Protein AF-A0A507BZM4-F1 (afdb_monomer)

Sequence (158 aa):
MEIVTVVLIAVVIIFLISLFSNSSSAPIRPASSIRTAPPGRPYTGRRHPVDENQLNVLASMFEGQLPREAISEDLSRTGSADVTIENILAGRVEAPTPAAASSANVRAPVGGSSVRIADLVKEPPPTTPVKAEWSSTPKDRESNLRSRKAQMLYEARQ

Organism: NCBI:txid1806994

pLDDT: mean 74.17, std 16.29, range [42.84, 95.06]

Mean predicted aligned error: 21.34 Å

Radius of gyration: 29.68 Å; Cα contacts (8 Å, |Δi|>4): 72; chains: 1; bounding box: 73×39×83 Å

Structure (mmCIF, N/CA/C/O backbone):
data_AF-A0A507BZM4-F1
#
_entry.id   AF-A0A507BZM4-F1
#
loop_
_atom_site.group_PDB
_atom_site.id
_atom_site.type_symbol
_atom_site.label_atom_id
_atom_site.label_alt_id
_atom_site.label_comp_id
_atom_site.label_asym_id
_atom_site.label_entity_id
_atom_site.label_seq_id
_atom_site.pdbx_PDB_ins_code
_atom_site.Cartn_x
_atom_site.Cartn_y
_atom_site.Cartn_z
_atom_site.occupancy
_atom_site.B_iso_or_equiv
_atom_site.auth_seq_id
_atom_site.auth_comp_id
_atom_site.auth_asym_id
_atom_site.auth_atom_id
_atom_site.pdbx_PDB_model_num
ATOM 1 N N . MET A 1 1 ? 46.201 8.903 -46.361 1.00 74.38 1 MET A N 1
ATOM 2 C CA . MET A 1 1 ? 45.369 9.633 -45.378 1.00 74.38 1 MET A CA 1
ATOM 3 C C . MET A 1 1 ? 43.941 9.101 -45.334 1.00 74.38 1 MET A C 1
ATOM 5 O O . MET A 1 1 ? 43.445 8.874 -44.243 1.00 74.38 1 MET A O 1
ATOM 9 N N . GLU A 1 2 ? 43.321 8.812 -46.482 1.00 85.94 2 GLU A N 1
ATOM 10 C CA . GLU A 1 2 ? 41.921 8.352 -46.577 1.00 85.94 2 GLU A CA 1
ATOM 11 C C . GLU A 1 2 ? 41.636 7.006 -45.884 1.00 85.94 2 GLU A C 1
ATOM 13 O O . GLU A 1 2 ? 40.625 6.857 -45.209 1.00 85.94 2 GLU A O 1
ATOM 18 N N . ILE A 1 3 ? 42.550 6.032 -45.964 1.00 89.69 3 ILE A N 1
ATOM 19 C CA . ILE A 1 3 ? 42.361 4.728 -45.295 1.00 89.69 3 ILE A CA 1
ATOM 20 C C . ILE A 1 3 ? 42.349 4.891 -43.765 1.00 89.69 3 ILE A C 1
ATOM 22 O O . ILE A 1 3 ? 41.559 4.259 -43.071 1.00 89.69 3 ILE A O 1
ATOM 26 N N . VAL A 1 4 ? 43.188 5.784 -43.231 1.00 91.62 4 VAL A N 1
ATOM 27 C CA . VAL A 1 4 ? 43.295 6.029 -41.783 1.00 91.62 4 VAL A CA 1
ATOM 28 C C . VAL A 1 4 ? 42.043 6.728 -41.257 1.00 91.62 4 VAL A C 1
ATOM 30 O O . VAL A 1 4 ? 41.542 6.367 -40.194 1.00 91.62 4 VAL A O 1
ATOM 33 N N . THR A 1 5 ? 41.495 7.685 -42.011 1.00 92.38 5 THR A N 1
ATOM 34 C CA . THR A 1 5 ? 40.252 8.372 -41.636 1.00 92.38 5 THR A CA 1
ATOM 35 C C . THR A 1 5 ? 39.050 7.433 -41.694 1.00 92.38 5 THR A C 1
ATOM 37 O O . THR A 1 5 ? 38.226 7.462 -40.784 1.00 92.38 5 THR A O 1
ATOM 40 N N . VAL A 1 6 ? 38.977 6.547 -42.693 1.00 94.06 6 VAL A N 1
ATOM 41 C CA . VAL A 1 6 ? 37.914 5.530 -42.788 1.00 94.06 6 VAL A CA 1
ATOM 42 C C . VAL A 1 6 ? 37.961 4.560 -41.602 1.00 94.06 6 VAL A C 1
ATOM 44 O O . VAL A 1 6 ? 36.923 4.277 -41.007 1.00 94.06 6 VAL A O 1
ATOM 47 N N . VAL A 1 7 ? 39.152 4.102 -41.201 1.00 94.56 7 VAL A N 1
ATOM 48 C CA . VAL A 1 7 ? 39.310 3.202 -40.044 1.00 94.56 7 VAL A CA 1
ATOM 49 C C . VAL A 1 7 ? 38.925 3.896 -38.734 1.00 94.56 7 VAL A C 1
ATOM 51 O O . VAL A 1 7 ? 38.210 3.307 -37.925 1.00 94.56 7 VAL A O 1
ATOM 54 N N . LEU A 1 8 ? 39.327 5.156 -38.531 1.00 94.81 8 LEU A N 1
ATOM 55 C CA . LEU A 1 8 ? 38.954 5.917 -37.332 1.00 94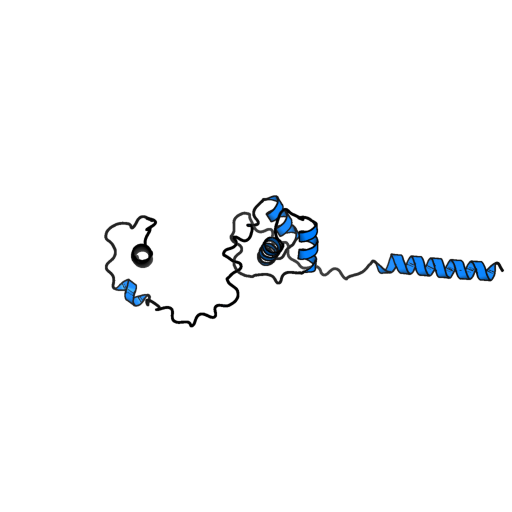.81 8 LEU A CA 1
ATOM 56 C C . LEU A 1 8 ? 37.438 6.119 -37.223 1.00 94.81 8 LEU A C 1
ATOM 58 O O . LEU A 1 8 ? 36.866 5.916 -36.154 1.00 94.81 8 LEU A O 1
ATOM 62 N N . ILE A 1 9 ? 36.780 6.464 -38.333 1.00 94.50 9 ILE A N 1
ATOM 63 C CA . ILE A 1 9 ? 35.323 6.637 -38.381 1.00 94.50 9 ILE A CA 1
ATOM 64 C C . ILE A 1 9 ? 34.615 5.310 -38.078 1.00 94.50 9 ILE A C 1
ATOM 66 O O . ILE A 1 9 ? 33.679 5.292 -37.280 1.00 94.50 9 ILE A O 1
ATOM 70 N N . ALA A 1 10 ? 35.086 4.190 -38.637 1.00 93.94 10 ALA A N 1
ATOM 71 C CA . ALA A 1 10 ? 34.512 2.874 -38.367 1.00 93.94 10 ALA A CA 1
ATOM 72 C C . ALA A 1 10 ? 34.605 2.490 -36.878 1.00 93.94 10 ALA A C 1
ATOM 74 O O . ALA A 1 10 ? 33.624 2.016 -36.310 1.00 93.94 10 ALA A O 1
ATOM 75 N N . VAL A 1 11 ? 35.739 2.752 -36.218 1.00 95.06 11 VAL A N 1
ATOM 76 C CA . VAL A 1 11 ? 35.917 2.472 -34.780 1.00 95.06 11 VAL A CA 1
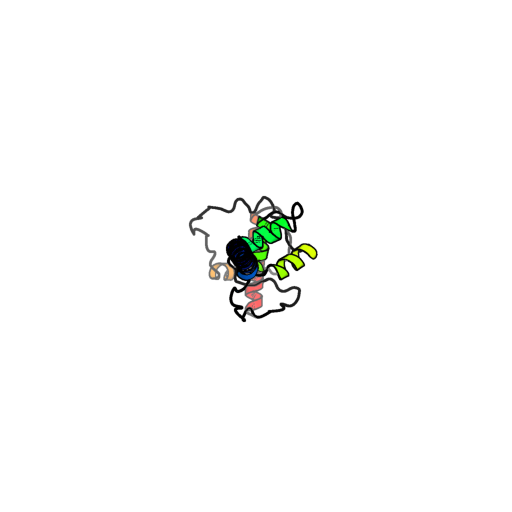ATOM 77 C C . VAL A 1 11 ? 34.991 3.334 -33.920 1.00 95.06 11 VAL A C 1
ATOM 79 O O . VAL A 1 11 ? 34.365 2.816 -32.995 1.00 95.06 11 VAL A O 1
ATOM 82 N N . VAL A 1 12 ? 34.846 4.624 -34.239 1.00 94.56 12 VAL A N 1
ATOM 83 C CA . VAL A 1 12 ? 33.931 5.529 -33.521 1.00 94.56 12 VAL A CA 1
ATOM 84 C C . VAL A 1 12 ? 32.475 5.092 -33.697 1.00 94.56 12 VAL A C 1
ATOM 86 O O . VAL A 1 12 ? 31.725 5.072 -32.724 1.00 94.56 12 VAL A O 1
ATOM 89 N N . ILE A 1 13 ? 32.076 4.680 -34.903 1.00 93.25 13 ILE A N 1
ATOM 90 C CA . ILE A 1 13 ? 30.723 4.173 -35.173 1.00 93.25 13 ILE A CA 1
ATOM 91 C C . ILE A 1 13 ? 30.464 2.873 -34.404 1.00 93.25 13 ILE A C 1
ATOM 93 O O . ILE A 1 13 ? 29.421 2.748 -33.768 1.00 93.25 13 ILE A O 1
ATOM 97 N N . ILE A 1 14 ? 31.411 1.929 -34.399 1.00 91.94 14 ILE A N 1
ATOM 98 C CA . ILE A 1 14 ? 31.291 0.678 -33.634 1.00 91.94 14 ILE A CA 1
ATOM 99 C C . ILE A 1 14 ? 31.187 0.974 -32.134 1.00 91.94 14 ILE A C 1
ATOM 101 O O . ILE A 1 14 ? 30.354 0.379 -31.452 1.00 91.94 14 ILE A O 1
ATOM 105 N N . PHE A 1 15 ? 31.977 1.919 -31.620 1.00 90.75 15 PHE A N 1
ATOM 106 C CA . PHE A 1 15 ? 31.920 2.332 -30.219 1.00 90.75 15 PHE A CA 1
ATOM 107 C C . PHE A 1 15 ? 30.574 2.974 -29.865 1.00 90.75 15 PHE A C 1
ATOM 109 O O . PHE A 1 15 ? 29.989 2.622 -28.846 1.00 90.75 15 PHE A O 1
ATOM 116 N N . LEU A 1 16 ? 30.034 3.845 -30.724 1.00 89.62 16 LEU A N 1
ATOM 117 C CA . LEU A 1 16 ? 28.703 4.429 -30.538 1.00 89.62 16 LEU A CA 1
ATOM 118 C C . LEU A 1 16 ? 27.613 3.350 -30.579 1.00 89.62 16 LEU A C 1
ATOM 120 O O . LEU A 1 16 ? 26.783 3.293 -29.678 1.00 89.62 16 LEU A O 1
ATOM 124 N N . ILE A 1 17 ? 27.646 2.434 -31.550 1.00 86.50 17 ILE A N 1
ATOM 125 C CA . ILE A 1 17 ? 26.694 1.315 -31.620 1.00 86.50 17 ILE A CA 1
ATOM 126 C C . ILE A 1 17 ? 26.806 0.439 -30.370 1.00 86.50 17 ILE A C 1
ATOM 128 O O . ILE A 1 17 ? 25.780 0.044 -29.827 1.00 86.50 17 ILE A O 1
ATOM 132 N N . SER A 1 18 ? 28.015 0.175 -29.872 1.00 81.00 18 SER A N 1
ATOM 133 C CA . SER A 1 18 ? 28.227 -0.586 -28.638 1.00 81.00 18 SER A CA 1
ATOM 134 C C . SER A 1 18 ? 27.733 0.162 -27.397 1.00 81.00 18 SER A C 1
ATOM 136 O O . SER A 1 18 ? 27.220 -0.472 -26.479 1.00 81.00 18 SER A O 1
ATOM 138 N N . LEU A 1 19 ? 27.857 1.491 -27.361 1.00 76.56 19 LEU A N 1
ATOM 139 C CA . LEU A 1 19 ? 27.398 2.322 -26.249 1.00 76.56 19 LEU A CA 1
ATOM 140 C C . LEU A 1 19 ? 25.865 2.388 -26.189 1.00 76.56 19 LEU A C 1
ATOM 142 O O . LEU A 1 19 ? 25.293 2.353 -25.105 1.00 76.56 19 LEU A O 1
ATOM 146 N N . PHE A 1 20 ? 25.195 2.419 -27.345 1.00 70.06 20 PHE A N 1
ATOM 147 C CA . PHE A 1 20 ? 23.732 2.442 -27.421 1.00 70.06 20 PHE A CA 1
ATOM 148 C C . PHE A 1 20 ? 23.102 1.038 -27.360 1.00 70.06 20 PHE A C 1
ATOM 150 O O . PHE A 1 20 ? 22.064 0.865 -26.721 1.00 70.06 20 PHE A O 1
ATOM 157 N N . SER A 1 21 ? 23.739 0.013 -27.937 1.00 64.44 21 SER A N 1
ATOM 158 C CA . SER A 1 21 ? 23.205 -1.363 -27.980 1.00 64.44 21 SER A CA 1
ATOM 159 C C . SER A 1 21 ? 23.407 -2.147 -26.682 1.00 64.44 21 SER A C 1
ATOM 161 O O . SER A 1 21 ? 22.706 -3.129 -26.458 1.00 64.44 21 SER A O 1
ATOM 163 N N . ASN A 1 22 ? 24.301 -1.714 -25.784 1.00 56.12 22 ASN A N 1
ATOM 164 C CA . ASN A 1 22 ? 24.466 -2.349 -24.468 1.00 56.12 22 ASN A CA 1
ATOM 165 C C . ASN A 1 22 ? 23.322 -2.019 -23.480 1.00 56.12 22 ASN A C 1
ATOM 167 O O . ASN A 1 22 ? 23.352 -2.435 -22.325 1.00 56.12 22 ASN A O 1
ATOM 171 N N . SER A 1 23 ? 22.292 -1.294 -23.928 1.00 57.41 23 SER A N 1
ATOM 172 C CA . SER A 1 23 ? 21.117 -0.934 -23.121 1.00 57.41 23 SER A CA 1
ATOM 173 C C . SER A 1 23 ? 19.999 -1.981 -23.159 1.00 57.41 23 SER A C 1
ATOM 175 O O . SER A 1 23 ? 18.893 -1.717 -22.692 1.00 57.41 23 SER A O 1
ATOM 177 N N . SER A 1 24 ? 20.202 -3.158 -23.757 1.00 58.31 24 SER A N 1
ATOM 178 C CA . SER A 1 24 ? 19.113 -4.130 -23.909 1.00 58.31 24 SER A CA 1
ATOM 179 C C . SER A 1 24 ? 19.585 -5.571 -23.783 1.00 58.31 24 SER A C 1
ATOM 181 O O . SER A 1 24 ? 20.063 -6.155 -24.751 1.00 58.31 24 SER A O 1
ATOM 183 N N . SER A 1 25 ? 19.393 -6.155 -22.593 1.00 48.25 25 SER A N 1
ATOM 184 C CA . SER A 1 25 ? 18.623 -7.400 -22.383 1.00 48.25 25 SER A CA 1
ATOM 185 C C . SER A 1 25 ? 18.837 -7.945 -20.964 1.00 48.25 25 SER A C 1
ATOM 187 O O . SER A 1 25 ? 19.720 -8.767 -20.727 1.00 48.25 25 SER A O 1
ATOM 189 N N . ALA A 1 26 ? 17.986 -7.539 -20.018 1.00 53.06 26 ALA A N 1
ATOM 190 C CA . ALA A 1 26 ? 17.683 -8.389 -18.868 1.00 53.06 26 ALA A CA 1
ATOM 191 C C . ALA A 1 26 ? 16.589 -9.388 -19.299 1.00 53.06 26 ALA A C 1
ATOM 193 O O . ALA A 1 26 ? 15.614 -8.970 -19.930 1.00 53.06 26 ALA A O 1
ATOM 194 N N . PRO A 1 27 ? 16.722 -10.694 -19.011 1.00 53.16 27 PRO A N 1
ATOM 195 C CA . PRO A 1 27 ? 15.733 -11.680 -19.420 1.00 53.16 27 PRO A CA 1
ATOM 196 C C . PRO A 1 27 ? 14.416 -11.471 -18.666 1.00 53.16 27 PRO A C 1
ATOM 198 O O . PRO A 1 27 ? 14.366 -11.447 -17.435 1.00 53.16 27 PRO A O 1
ATOM 201 N N . ILE A 1 28 ? 13.340 -11.364 -19.442 1.00 49.94 28 ILE A N 1
ATOM 202 C CA . ILE A 1 28 ? 11.952 -11.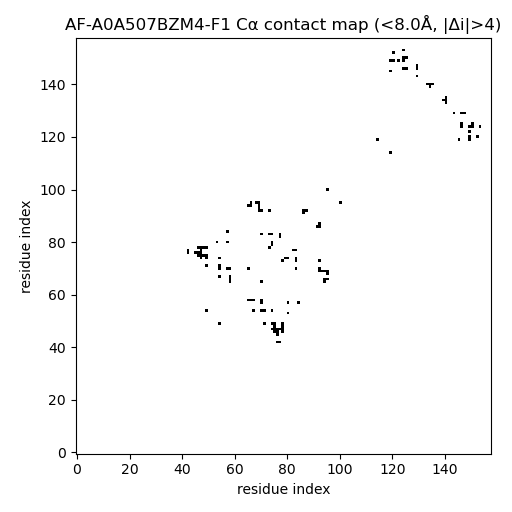393 -18.985 1.00 49.94 28 ILE A CA 1
ATOM 203 C C . ILE A 1 28 ? 11.730 -12.720 -18.246 1.00 49.94 28 ILE A C 1
ATOM 205 O O . ILE A 1 28 ? 11.749 -13.790 -18.851 1.00 49.94 28 ILE A O 1
ATOM 209 N N . ARG A 1 29 ? 11.517 -12.654 -16.929 1.00 42.84 29 ARG A N 1
ATOM 210 C CA . ARG A 1 29 ? 10.911 -13.735 -16.143 1.00 42.84 29 ARG A CA 1
ATOM 211 C C . ARG A 1 29 ? 9.388 -13.579 -16.215 1.00 42.84 29 ARG A C 1
ATOM 213 O O . ARG A 1 29 ? 8.873 -12.639 -15.612 1.00 42.84 29 ARG A O 1
ATOM 220 N N . PRO A 1 30 ? 8.640 -14.474 -16.880 1.00 56.66 30 PRO A N 1
ATOM 221 C CA . PRO A 1 30 ? 7.193 -14.482 -16.767 1.00 56.66 30 PRO A CA 1
ATOM 222 C C . PRO A 1 30 ? 6.803 -15.335 -15.556 1.00 56.66 30 PRO A C 1
ATOM 224 O O . PRO A 1 30 ? 6.879 -16.556 -15.624 1.00 56.66 30 PRO A O 1
ATOM 227 N N . ALA A 1 31 ? 6.436 -14.695 -14.442 1.00 50.47 31 ALA A N 1
ATOM 228 C CA . ALA A 1 31 ? 5.435 -15.187 -13.483 1.00 50.47 31 ALA A CA 1
ATOM 229 C C . ALA A 1 31 ? 5.417 -14.306 -12.223 1.00 50.47 31 ALA A C 1
ATOM 231 O O . ALA A 1 31 ? 5.950 -14.671 -11.177 1.00 50.47 31 ALA A O 1
ATOM 232 N N . SER A 1 32 ? 4.734 -13.170 -12.288 1.00 47.72 32 SER A N 1
ATOM 233 C CA . SER A 1 32 ? 4.070 -12.613 -11.112 1.00 47.72 32 SER A CA 1
ATOM 234 C C . SER A 1 32 ? 2.595 -12.532 -11.462 1.00 47.72 32 SER A C 1
ATOM 236 O O . SER A 1 32 ? 2.121 -11.644 -12.160 1.00 47.72 32 SER A O 1
ATOM 238 N N . SER A 1 33 ? 1.879 -13.573 -11.056 1.00 49.09 33 SER A N 1
ATOM 239 C CA . SER A 1 33 ? 0.430 -13.672 -11.137 1.00 49.09 33 SER A CA 1
ATOM 240 C C . SER A 1 33 ? -0.211 -12.378 -10.641 1.00 49.09 33 SER A C 1
ATOM 242 O O . SER A 1 33 ? -0.165 -12.087 -9.445 1.00 49.09 33 SER A O 1
ATOM 244 N N . ILE A 1 34 ? -0.811 -11.638 -11.573 1.00 46.31 34 ILE A N 1
ATOM 245 C CA . ILE A 1 34 ? -1.716 -10.523 -11.315 1.00 46.31 34 ILE A CA 1
ATOM 246 C C . ILE A 1 34 ? -2.876 -11.103 -10.506 1.00 46.31 34 ILE A C 1
ATOM 248 O O . ILE A 1 34 ? -3.823 -11.675 -11.042 1.00 46.31 34 ILE A O 1
ATOM 252 N N . ARG A 1 35 ? -2.763 -11.036 -9.181 1.00 45.94 35 ARG A N 1
ATOM 253 C CA . ARG A 1 35 ? -3.901 -11.192 -8.286 1.00 45.94 35 ARG A CA 1
ATOM 254 C C . ARG A 1 35 ? -4.524 -9.816 -8.162 1.00 45.94 35 ARG A C 1
ATOM 256 O O . ARG A 1 35 ? -4.177 -9.050 -7.273 1.00 45.94 35 ARG A O 1
ATOM 263 N N . THR A 1 36 ? -5.451 -9.518 -9.060 1.00 48.56 36 THR A N 1
ATOM 264 C CA . THR A 1 36 ? -6.461 -8.483 -8.853 1.00 48.56 36 THR A CA 1
ATOM 265 C C . THR A 1 36 ? -7.260 -8.876 -7.609 1.00 48.56 36 THR A C 1
ATOM 267 O O . THR A 1 36 ? -8.165 -9.709 -7.656 1.00 48.56 36 THR A O 1
ATOM 270 N N . ALA A 1 37 ? -6.844 -8.365 -6.450 1.00 52.34 37 ALA A N 1
ATOM 271 C CA . ALA A 1 37 ? -7.556 -8.552 -5.196 1.00 52.34 37 ALA A CA 1
ATOM 272 C C . ALA A 1 37 ? -8.782 -7.616 -5.175 1.00 52.34 37 ALA A C 1
ATOM 274 O O . ALA A 1 37 ? -8.653 -6.449 -5.547 1.00 52.34 37 ALA A O 1
ATOM 275 N N . PRO A 1 38 ? -9.971 -8.088 -4.754 1.00 47.25 38 PRO A N 1
ATOM 276 C CA . PRO A 1 38 ? -11.164 -7.250 -4.686 1.00 47.25 38 PRO A CA 1
ATOM 277 C C . PRO A 1 38 ? -10.993 -6.106 -3.671 1.00 47.25 38 PRO A C 1
ATOM 279 O O . PRO A 1 38 ? -10.355 -6.311 -2.631 1.00 47.25 38 PRO A O 1
ATOM 282 N N . PRO A 1 39 ? -11.606 -4.934 -3.914 1.00 52.88 39 PRO A N 1
ATOM 283 C CA . PRO A 1 39 ? -11.536 -3.802 -2.997 1.00 52.88 39 PRO A CA 1
ATOM 284 C C . PRO A 1 39 ? -12.168 -4.165 -1.644 1.00 52.88 39 PRO A C 1
ATOM 286 O O . PRO A 1 39 ? -13.295 -4.651 -1.584 1.00 52.88 39 PRO A O 1
ATOM 289 N N . GLY A 1 40 ? -11.434 -3.930 -0.550 1.00 51.84 40 GLY A N 1
ATOM 290 C CA . GLY A 1 40 ? -11.958 -4.018 0.821 1.00 51.84 40 GLY A CA 1
ATOM 291 C C . GLY A 1 40 ? -11.559 -5.248 1.643 1.00 51.84 40 GLY A C 1
ATOM 292 O O . GLY A 1 40 ? -12.003 -5.365 2.783 1.00 51.84 40 GLY A O 1
ATOM 293 N N . ARG A 1 41 ? -10.710 -6.157 1.137 1.00 50.00 41 ARG A N 1
ATOM 294 C CA . ARG A 1 41 ? -10.128 -7.202 1.998 1.00 50.00 41 ARG A CA 1
ATOM 295 C C . ARG A 1 41 ? -8.892 -6.676 2.737 1.00 50.00 41 ARG A C 1
ATOM 297 O O . ARG A 1 41 ? -7.973 -6.197 2.075 1.00 50.00 41 ARG A O 1
ATOM 304 N N . PRO A 1 42 ? -8.812 -6.806 4.076 1.00 54.69 42 PRO A N 1
ATOM 305 C CA . PRO A 1 42 ? -7.553 -6.596 4.776 1.00 54.69 42 PRO A CA 1
ATOM 306 C C . PRO A 1 42 ? -6.526 -7.593 4.229 1.00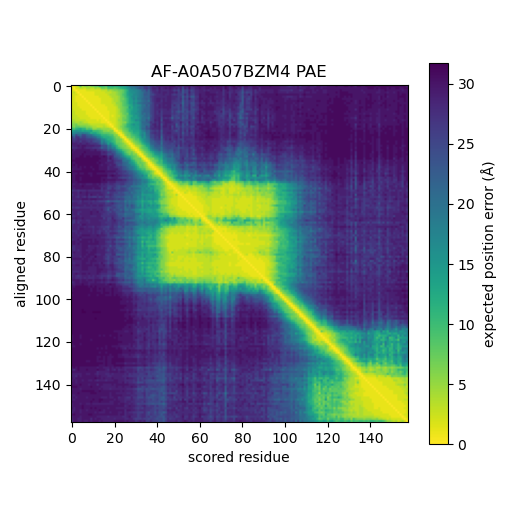 54.69 42 PRO A C 1
ATOM 308 O O . PRO A 1 42 ? -6.813 -8.787 4.123 1.00 54.69 42 PRO A O 1
ATOM 311 N N . TYR A 1 43 ? -5.350 -7.100 3.835 1.00 59.28 43 TYR A N 1
ATOM 312 C CA . TYR A 1 43 ? -4.251 -7.923 3.331 1.00 59.28 43 TYR A CA 1
ATOM 313 C C . TYR A 1 43 ? -3.777 -8.869 4.441 1.00 59.28 43 TYR A C 1
ATOM 315 O O . TYR A 1 43 ? -2.979 -8.513 5.306 1.00 59.28 43 TYR A O 1
ATOM 323 N N . TH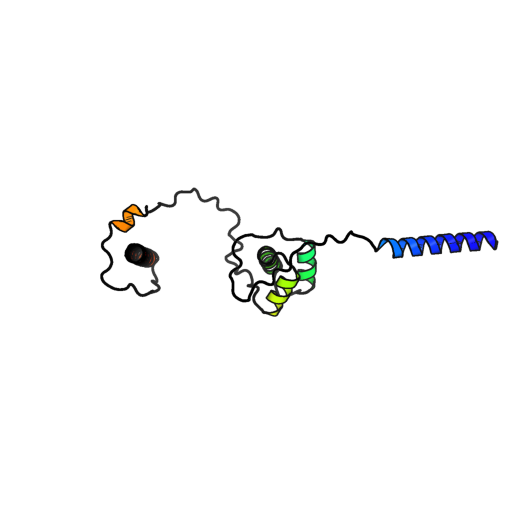R A 1 44 ? -4.311 -10.089 4.459 1.00 56.94 44 THR A N 1
ATOM 324 C CA . THR A 1 44 ? -3.930 -11.107 5.434 1.00 56.94 44 THR A CA 1
ATOM 325 C C . THR A 1 44 ? -2.657 -11.813 4.972 1.00 56.94 44 THR A C 1
ATOM 327 O O . THR A 1 44 ? -2.703 -12.692 4.114 1.00 56.94 44 THR A O 1
ATOM 330 N N . GLY A 1 45 ? -1.529 -11.489 5.605 1.00 62.56 45 GLY A N 1
ATOM 331 C CA . GLY A 1 45 ? -0.681 -12.561 6.135 1.00 62.56 45 GLY A CA 1
ATOM 332 C C . GLY A 1 45 ? 0.736 -12.743 5.597 1.00 62.56 45 GLY A C 1
ATOM 333 O O . GLY A 1 45 ? 1.415 -13.642 6.085 1.00 62.56 45 GLY A O 1
ATOM 334 N N . ARG A 1 46 ? 1.255 -11.922 4.682 1.00 68.31 46 ARG A N 1
ATOM 335 C CA . ARG A 1 46 ? 2.697 -11.955 4.380 1.00 68.31 46 ARG A CA 1
ATOM 336 C C . ARG A 1 46 ? 3.206 -10.575 4.012 1.00 68.31 46 ARG A C 1
ATOM 338 O O . ARG A 1 46 ? 2.747 -10.000 3.037 1.00 68.31 46 ARG A O 1
ATOM 345 N N . ARG A 1 47 ? 4.158 -10.068 4.799 1.00 79.94 47 ARG A N 1
ATOM 346 C CA . ARG A 1 47 ? 4.936 -8.900 4.392 1.00 79.94 47 ARG A CA 1
ATOM 347 C C . ARG A 1 47 ? 5.897 -9.324 3.292 1.00 79.94 47 ARG A C 1
ATOM 349 O O . ARG A 1 47 ? 6.585 -10.338 3.429 1.00 79.94 47 ARG A O 1
ATOM 356 N N . HIS A 1 48 ? 5.911 -8.566 2.212 1.00 84.31 48 HIS A N 1
ATOM 357 C CA . HIS A 1 48 ? 6.857 -8.731 1.127 1.00 84.31 48 HIS A CA 1
ATOM 358 C C . HIS A 1 48 ? 8.175 -8.030 1.482 1.00 84.31 48 HIS A C 1
ATOM 360 O O . HIS A 1 48 ? 8.141 -6.965 2.107 1.00 84.31 48 HIS A O 1
ATOM 366 N N . PRO A 1 49 ? 9.336 -8.624 1.138 1.00 85.94 49 PRO A N 1
ATOM 367 C CA . PRO A 1 49 ? 10.597 -7.903 1.216 1.00 85.94 49 PRO A CA 1
ATOM 368 C C . PRO A 1 49 ? 10.499 -6.679 0.303 1.00 85.94 49 PRO A C 1
ATOM 370 O O . PRO A 1 49 ? 10.085 -6.798 -0.850 1.00 85.94 49 PRO A O 1
ATOM 373 N N . VAL A 1 50 ? 10.821 -5.512 0.849 1.00 88.12 50 VAL A N 1
ATOM 374 C CA . VAL A 1 50 ? 10.744 -4.242 0.126 1.00 88.12 50 VAL A CA 1
ATOM 375 C C . VAL A 1 50 ? 11.946 -4.147 -0.807 1.00 88.12 50 VAL A C 1
ATOM 377 O O . VAL A 1 50 ? 13.078 -4.370 -0.381 1.00 88.12 50 VAL A O 1
ATOM 380 N N . ASP A 1 51 ? 11.699 -3.842 -2.078 1.00 91.81 51 ASP A N 1
ATOM 381 C CA . ASP A 1 51 ? 12.760 -3.506 -3.023 1.00 91.81 51 ASP A CA 1
ATOM 382 C C . ASP A 1 51 ? 13.113 -2.018 -2.886 1.00 91.81 51 ASP A C 1
ATOM 384 O O . ASP A 1 51 ? 12.290 -1.135 -3.141 1.00 91.81 51 ASP A O 1
ATOM 388 N N . GLU A 1 52 ? 14.351 -1.739 -2.484 1.00 91.44 52 GLU A N 1
ATOM 389 C CA . GLU A 1 52 ? 14.857 -0.381 -2.257 1.00 91.44 52 GLU A CA 1
ATOM 390 C C . GLU A 1 52 ? 14.858 0.463 -3.538 1.00 91.44 52 GLU A C 1
ATOM 392 O O . GLU A 1 52 ? 14.702 1.685 -3.493 1.00 91.44 52 GLU A O 1
ATOM 397 N N . ASN A 1 53 ? 14.990 -0.173 -4.705 1.00 91.75 53 ASN A N 1
ATOM 398 C CA . ASN A 1 53 ? 14.925 0.539 -5.980 1.00 91.75 53 ASN A CA 1
ATOM 399 C C . ASN A 1 53 ? 13.505 1.045 -6.256 1.00 91.75 53 ASN A C 1
ATOM 401 O O . ASN A 1 53 ? 13.331 2.208 -6.619 1.00 91.75 53 ASN A O 1
ATOM 405 N N . GLN A 1 54 ? 12.489 0.207 -6.023 1.00 89.62 54 GLN A N 1
ATOM 406 C CA . GLN A 1 54 ? 11.082 0.604 -6.140 1.00 89.62 54 GLN A CA 1
ATOM 407 C C . GLN A 1 54 ? 10.738 1.713 -5.151 1.00 89.62 54 GLN A C 1
ATOM 409 O O . GLN A 1 54 ? 10.090 2.689 -5.523 1.00 89.62 54 GLN A O 1
ATOM 414 N N . LEU A 1 55 ? 11.223 1.598 -3.913 1.00 91.50 55 LEU A N 1
ATOM 415 C CA . LEU A 1 55 ? 11.044 2.628 -2.900 1.00 91.50 55 LEU A CA 1
ATOM 416 C C . LEU A 1 55 ? 11.663 3.963 -3.324 1.00 91.50 55 LEU A C 1
ATOM 418 O O . LEU A 1 55 ? 11.015 4.995 -3.190 1.00 91.50 55 LEU A O 1
ATOM 422 N N . ASN A 1 56 ? 12.891 3.968 -3.848 1.00 92.75 56 ASN A N 1
ATOM 423 C CA . ASN A 1 56 ? 13.540 5.203 -4.290 1.00 92.75 56 ASN A CA 1
ATOM 424 C C . ASN A 1 56 ? 12.797 5.864 -5.456 1.00 92.75 56 ASN A C 1
ATOM 426 O O . ASN A 1 56 ? 12.616 7.081 -5.441 1.00 92.75 56 ASN A O 1
ATOM 430 N N . VAL A 1 57 ? 12.321 5.075 -6.423 1.00 92.06 57 VAL A N 1
ATOM 431 C CA . VAL A 1 57 ? 11.523 5.576 -7.551 1.00 92.06 57 VAL A CA 1
ATOM 432 C C . VAL A 1 57 ? 10.206 6.173 -7.054 1.00 92.06 57 VAL A C 1
ATOM 434 O O . VAL A 1 57 ? 9.889 7.315 -7.377 1.00 92.06 57 VAL A O 1
ATOM 437 N N . LEU A 1 58 ? 9.476 5.456 -6.199 1.00 89.88 58 LEU A N 1
ATOM 438 C CA . LEU A 1 58 ? 8.222 5.945 -5.622 1.00 89.88 58 LEU A CA 1
ATOM 439 C C . LEU A 1 58 ? 8.441 7.186 -4.753 1.00 89.88 58 LEU A C 1
ATOM 441 O O . LEU A 1 58 ? 7.679 8.143 -4.841 1.00 89.88 58 LEU A O 1
ATOM 445 N N . ALA A 1 59 ? 9.516 7.218 -3.968 1.00 90.31 59 ALA A N 1
ATOM 446 C CA . ALA A 1 59 ? 9.876 8.381 -3.169 1.00 90.31 59 ALA A CA 1
ATOM 447 C C . ALA A 1 59 ? 10.180 9.612 -4.036 1.00 90.31 59 ALA A C 1
ATOM 449 O O . ALA A 1 59 ? 9.808 10.708 -3.634 1.00 90.31 59 ALA A O 1
ATOM 450 N N . SER A 1 60 ? 10.805 9.438 -5.210 1.00 91.50 60 SER A N 1
ATOM 451 C CA . SER A 1 60 ? 11.017 10.535 -6.171 1.00 91.50 60 SER A CA 1
ATOM 452 C C . SER A 1 60 ? 9.744 10.965 -6.908 1.00 91.50 60 SER A C 1
ATOM 454 O O . SER A 1 60 ? 9.616 12.115 -7.313 1.00 91.50 60 SER A O 1
ATOM 456 N N . MET A 1 61 ? 8.769 10.064 -7.075 1.00 87.19 61 MET A N 1
ATOM 457 C CA . MET A 1 61 ? 7.480 10.395 -7.698 1.00 87.19 61 MET A CA 1
ATOM 458 C C . MET A 1 61 ? 6.565 11.183 -6.754 1.00 87.19 61 MET A C 1
ATOM 460 O O . MET A 1 61 ? 5.777 12.008 -7.211 1.00 87.19 61 MET A O 1
ATOM 464 N N . PHE A 1 62 ? 6.671 10.936 -5.446 1.00 85.81 62 PHE A N 1
ATOM 465 C CA . PHE A 1 62 ? 5.793 11.500 -4.415 1.00 85.81 62 PHE A CA 1
ATOM 466 C C . PHE A 1 62 ? 6.531 12.410 -3.427 1.00 85.81 62 PHE A C 1
ATOM 468 O O . PHE A 1 62 ? 6.181 12.477 -2.243 1.00 85.81 62 PHE A O 1
ATOM 475 N N . GLU A 1 63 ? 7.553 13.124 -3.903 1.00 83.94 63 GLU A N 1
ATOM 476 C CA . GLU A 1 63 ? 8.330 14.053 -3.082 1.00 83.94 63 GLU A CA 1
ATOM 477 C C . GLU A 1 63 ? 7.409 15.062 -2.370 1.00 83.94 63 GLU A C 1
ATOM 479 O O . GLU A 1 63 ? 6.631 15.787 -2.989 1.00 83.94 63 GLU A O 1
ATOM 484 N N . GLY A 1 64 ? 7.470 15.076 -1.035 1.00 74.88 64 GLY A N 1
ATOM 485 C CA . GLY A 1 64 ? 6.714 16.001 -0.183 1.00 74.88 64 GLY A CA 1
ATOM 486 C C . GLY A 1 64 ? 5.276 15.592 0.159 1.00 74.88 64 GLY A C 1
ATOM 487 O O . GLY A 1 64 ? 4.684 16.223 1.032 1.00 74.88 64 GLY A O 1
ATOM 488 N N . GLN A 1 65 ? 4.715 14.546 -0.458 1.00 77.62 65 GLN A N 1
ATOM 489 C CA . GLN A 1 65 ? 3.340 14.102 -0.177 1.00 77.62 65 GLN A CA 1
ATOM 490 C C . GLN A 1 65 ? 3.288 13.023 0.905 1.00 77.62 65 GLN A C 1
ATOM 492 O O . GLN A 1 65 ? 2.426 13.076 1.780 1.00 77.62 65 GLN A O 1
ATOM 497 N N . LEU A 1 66 ? 4.230 12.077 0.884 1.00 78.25 66 LEU A N 1
ATOM 498 C CA . LEU A 1 66 ? 4.298 10.985 1.851 1.00 78.25 66 LEU A CA 1
ATOM 499 C C . LEU A 1 66 ? 5.743 10.707 2.299 1.00 78.25 66 LEU A C 1
ATOM 501 O O . LEU A 1 66 ? 6.663 10.759 1.479 1.00 78.25 66 LEU A O 1
ATOM 505 N N . PRO A 1 67 ? 5.969 10.366 3.581 1.00 85.75 67 PRO A N 1
ATOM 506 C CA . PRO A 1 67 ? 7.282 9.938 4.043 1.00 85.75 67 PRO A CA 1
ATOM 507 C C . PRO A 1 67 ? 7.641 8.561 3.475 1.00 85.75 67 PRO A C 1
ATOM 509 O O . PRO A 1 67 ? 6.779 7.707 3.249 1.00 85.75 67 PRO A O 1
ATOM 512 N N . ARG A 1 68 ? 8.944 8.318 3.298 1.00 85.81 68 ARG A N 1
ATOM 513 C CA . ARG A 1 68 ? 9.480 7.056 2.762 1.00 85.81 68 ARG A CA 1
ATOM 514 C C . ARG A 1 68 ? 9.037 5.828 3.563 1.00 85.81 68 ARG A C 1
ATOM 516 O O . ARG A 1 68 ? 8.836 4.776 2.965 1.00 85.81 68 ARG A O 1
ATOM 523 N N . GLU A 1 69 ? 8.836 5.949 4.877 1.00 86.12 69 GLU A N 1
ATOM 524 C CA . GLU A 1 69 ? 8.349 4.830 5.696 1.00 86.12 69 GLU A CA 1
ATOM 525 C C . GLU A 1 69 ? 6.912 4.420 5.367 1.00 86.12 69 GLU A C 1
ATOM 527 O O . GLU A 1 69 ? 6.602 3.234 5.375 1.00 86.1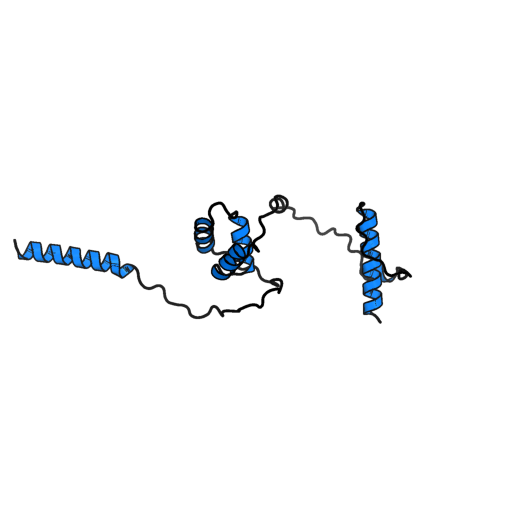2 69 GLU A O 1
ATOM 532 N N . ALA A 1 70 ? 6.038 5.368 5.029 1.00 87.88 70 ALA A N 1
ATOM 533 C CA . ALA A 1 70 ? 4.663 5.051 4.643 1.00 87.88 70 ALA A CA 1
ATOM 534 C C . ALA A 1 70 ? 4.630 4.253 3.329 1.00 87.88 70 ALA A C 1
ATOM 536 O O . ALA A 1 70 ? 3.884 3.286 3.181 1.00 87.88 70 ALA A O 1
ATOM 537 N N . ILE A 1 71 ? 5.499 4.637 2.389 1.00 88.56 71 ILE A N 1
ATOM 538 C CA . ILE A 1 71 ? 5.663 3.962 1.100 1.00 88.56 71 ILE A CA 1
ATOM 539 C C . ILE A 1 71 ? 6.276 2.570 1.301 1.00 88.56 71 ILE A C 1
ATOM 541 O O . ILE A 1 71 ? 5.807 1.609 0.695 1.00 88.56 71 ILE A O 1
ATOM 545 N N . SER A 1 72 ? 7.288 2.431 2.168 1.00 90.56 72 SER A N 1
ATOM 546 C CA . SER A 1 72 ? 7.898 1.127 2.472 1.00 90.56 72 SER A CA 1
ATOM 547 C C . SER A 1 72 ? 6.910 0.182 3.148 1.00 90.56 72 SER A C 1
ATOM 549 O O . SER A 1 72 ? 6.869 -1.010 2.836 1.00 90.56 72 SER A O 1
ATOM 551 N N . GLU A 1 73 ? 6.074 0.711 4.041 1.00 88.00 73 GLU A N 1
ATOM 552 C CA . GLU A 1 73 ? 5.056 -0.068 4.720 1.00 88.00 73 GLU A CA 1
ATOM 553 C C . GLU A 1 73 ? 3.989 -0.558 3.738 1.00 88.00 73 GLU A C 1
ATOM 555 O O . GLU A 1 73 ? 3.656 -1.748 3.761 1.00 88.00 73 GLU A O 1
ATOM 560 N N . ASP A 1 74 ? 3.500 0.308 2.847 1.00 88.25 74 ASP A N 1
ATOM 561 C CA . ASP A 1 74 ? 2.519 -0.093 1.840 1.00 88.25 74 ASP A CA 1
ATOM 562 C C . ASP A 1 74 ? 3.117 -1.067 0.818 1.00 88.25 74 ASP A C 1
ATOM 564 O O . ASP A 1 74 ? 2.505 -2.096 0.553 1.00 88.25 74 ASP A O 1
ATOM 568 N N . LEU A 1 75 ? 4.356 -0.858 0.358 1.00 90.19 75 LEU A N 1
ATOM 569 C CA . LEU A 1 75 ? 5.081 -1.825 -0.479 1.00 90.19 75 LEU A CA 1
ATOM 570 C C . LEU A 1 75 ? 5.243 -3.181 0.210 1.00 90.19 75 LEU A C 1
ATOM 572 O O . LEU A 1 75 ? 5.088 -4.225 -0.421 1.00 90.19 75 LEU A O 1
ATOM 576 N N . SER A 1 76 ? 5.523 -3.194 1.516 1.00 90.12 76 SER A N 1
ATOM 577 C CA . SER A 1 76 ? 5.608 -4.446 2.272 1.00 90.12 76 SER A CA 1
ATOM 578 C C . SER A 1 76 ? 4.250 -5.151 2.362 1.00 90.12 76 SER A C 1
ATOM 580 O O . SER A 1 76 ? 4.193 -6.371 2.508 1.00 90.12 76 SER A O 1
ATOM 582 N N . ARG A 1 77 ? 3.147 -4.402 2.267 1.00 86.50 77 ARG A N 1
ATOM 583 C CA . ARG A 1 77 ? 1.772 -4.899 2.360 1.00 86.50 77 ARG A CA 1
ATOM 584 C C . ARG A 1 77 ? 1.234 -5.372 1.007 1.00 86.50 77 ARG A C 1
ATOM 586 O O . ARG A 1 77 ? 0.558 -6.397 0.963 1.00 86.50 77 ARG A O 1
ATOM 593 N N . THR A 1 78 ? 1.537 -4.649 -0.069 1.00 87.38 78 THR A N 1
ATOM 594 C CA . THR A 1 78 ? 1.052 -4.902 -1.434 1.00 87.38 78 THR A CA 1
ATOM 595 C C . THR A 1 78 ? 1.999 -5.790 -2.240 1.00 87.38 78 THR A C 1
ATOM 597 O O . THR A 1 78 ? 1.549 -6.550 -3.095 1.00 87.38 78 THR A O 1
ATOM 600 N N . GLY A 1 79 ? 3.307 -5.705 -1.980 1.00 86.06 79 GLY A N 1
ATOM 601 C CA . GLY A 1 79 ? 4.354 -6.375 -2.750 1.00 86.06 79 GLY A CA 1
ATOM 602 C C . GLY A 1 79 ? 4.505 -5.867 -4.188 1.00 86.06 79 GLY A C 1
ATOM 603 O O . GLY A 1 79 ? 5.162 -6.533 -4.987 1.00 86.06 79 GLY A O 1
ATOM 604 N N . SER A 1 80 ? 3.879 -4.740 -4.546 1.00 87.94 80 SER A N 1
ATOM 605 C CA . SER A 1 80 ? 3.884 -4.190 -5.905 1.00 87.94 80 SER A CA 1
ATOM 606 C C . SER A 1 80 ? 3.840 -2.665 -5.884 1.00 87.94 80 SER A C 1
ATOM 608 O O . SER A 1 80 ? 2.979 -2.070 -5.236 1.00 87.94 80 SER A O 1
ATOM 610 N N . ALA A 1 81 ? 4.739 -2.048 -6.654 1.00 90.12 81 ALA A N 1
ATOM 611 C CA . ALA A 1 81 ? 4.797 -0.602 -6.823 1.00 90.12 81 ALA A CA 1
ATOM 612 C C . ALA A 1 81 ? 3.518 -0.036 -7.457 1.00 90.12 81 ALA A C 1
ATOM 614 O O . ALA A 1 81 ? 3.017 0.975 -6.982 1.00 90.12 81 ALA A O 1
ATOM 615 N N . ASP A 1 82 ? 2.947 -0.711 -8.458 1.00 90.31 82 ASP A N 1
ATOM 616 C CA . ASP A 1 82 ? 1.738 -0.249 -9.154 1.00 90.31 82 ASP A CA 1
ATOM 617 C C . ASP A 1 82 ? 0.532 -0.174 -8.208 1.00 90.31 82 ASP A C 1
ATOM 619 O O . ASP A 1 82 ? -0.193 0.817 -8.174 1.00 90.31 82 ASP A O 1
ATOM 623 N N . VAL A 1 83 ? 0.353 -1.198 -7.366 1.00 88.62 83 VAL A N 1
ATOM 624 C CA . VAL A 1 83 ? -0.724 -1.221 -6.363 1.00 88.62 83 VAL A CA 1
ATOM 625 C C . VAL A 1 83 ? -0.507 -0.137 -5.308 1.00 88.62 83 VAL A C 1
ATOM 627 O O . VAL A 1 83 ? -1.465 0.479 -4.844 1.00 88.62 83 VAL A O 1
ATOM 630 N N . THR A 1 84 ? 0.748 0.121 -4.945 1.00 89.25 84 THR A N 1
ATOM 631 C CA . THR A 1 84 ? 1.089 1.197 -4.015 1.00 89.25 84 THR A CA 1
ATOM 632 C C . THR A 1 84 ? 0.843 2.577 -4.623 1.00 89.25 84 THR A C 1
ATOM 634 O O . THR A 1 84 ? 0.298 3.431 -3.933 1.00 89.25 84 THR A O 1
ATOM 637 N N . ILE A 1 85 ? 1.113 2.794 -5.913 1.00 90.19 85 ILE A N 1
ATOM 638 C CA . ILE A 1 85 ? 0.756 4.039 -6.620 1.00 90.19 85 ILE A CA 1
ATOM 639 C C . ILE A 1 85 ? -0.756 4.272 -6.559 1.00 90.19 85 ILE A C 1
ATOM 641 O O . ILE A 1 85 ? -1.198 5.344 -6.151 1.00 90.19 85 ILE A O 1
ATOM 645 N N . GLU A 1 86 ? -1.552 3.255 -6.887 1.00 90.81 86 GLU A N 1
ATOM 646 C CA . GLU A 1 86 ? -3.016 3.329 -6.821 1.00 90.81 86 GLU A CA 1
ATOM 647 C C . GLU A 1 86 ? -3.520 3.604 -5.396 1.00 90.81 86 GLU A C 1
ATOM 649 O O . GLU A 1 86 ? -4.455 4.379 -5.191 1.00 90.81 86 GLU A O 1
ATOM 654 N N . A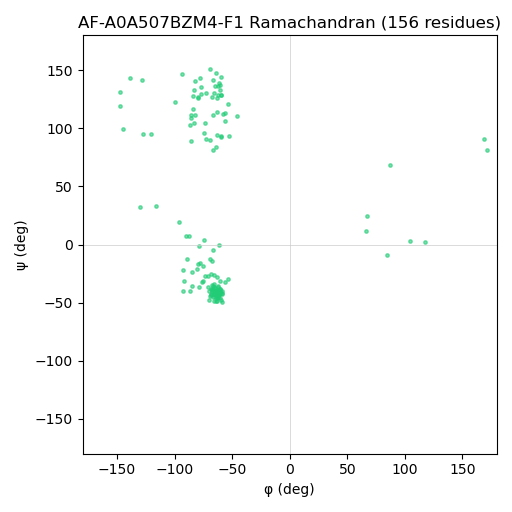SN A 1 87 ? -2.888 3.013 -4.378 1.00 87.50 87 ASN A N 1
ATOM 655 C CA . ASN A 1 87 ? -3.226 3.280 -2.981 1.00 87.50 87 ASN A CA 1
ATOM 656 C C . ASN A 1 87 ? -2.873 4.707 -2.554 1.00 87.50 87 ASN A C 1
ATOM 658 O O . ASN A 1 87 ? -3.642 5.308 -1.800 1.00 87.50 87 ASN A O 1
ATOM 662 N N . ILE A 1 88 ? -1.745 5.247 -3.023 1.00 87.31 88 ILE A N 1
ATOM 663 C CA . ILE A 1 88 ? -1.324 6.626 -2.749 1.00 87.31 88 ILE A CA 1
ATOM 664 C C . ILE A 1 88 ? -2.305 7.600 -3.403 1.00 87.31 88 ILE A C 1
ATOM 666 O O . ILE A 1 88 ? -2.833 8.480 -2.725 1.00 87.31 88 ILE A O 1
ATOM 670 N N . LEU A 1 89 ? -2.627 7.396 -4.682 1.00 89.06 89 LEU A N 1
ATOM 671 C CA . LEU A 1 89 ? -3.593 8.219 -5.417 1.00 89.06 89 LEU A CA 1
ATOM 672 C C . LEU A 1 89 ? -5.000 8.144 -4.810 1.00 89.06 89 LEU A C 1
ATOM 674 O O . LEU A 1 89 ? -5.714 9.143 -4.766 1.00 89.06 89 LEU A O 1
ATOM 678 N N . ALA A 1 90 ? -5.389 6.978 -4.293 1.00 87.12 90 ALA A N 1
ATOM 679 C CA . ALA A 1 90 ? -6.650 6.792 -3.584 1.00 87.12 90 ALA A CA 1
ATOM 680 C C . ALA A 1 90 ? -6.634 7.305 -2.129 1.00 87.12 90 ALA A C 1
ATOM 682 O O . ALA A 1 90 ? -7.650 7.173 -1.443 1.00 87.12 90 ALA A O 1
ATOM 683 N N . GLY A 1 91 ? -5.510 7.839 -1.633 1.00 84.38 91 GLY A N 1
ATOM 684 C CA . GLY A 1 91 ? -5.372 8.353 -0.267 1.00 84.38 91 GLY A CA 1
ATOM 685 C C . GLY A 1 91 ? -5.456 7.280 0.825 1.00 84.38 91 GLY A C 1
ATOM 686 O O . GLY A 1 91 ? -5.847 7.576 1.950 1.00 84.38 91 GLY A O 1
ATOM 687 N N . ARG A 1 92 ? -5.139 6.020 0.502 1.00 81.19 92 ARG A N 1
ATOM 688 C CA . ARG A 1 92 ? -5.208 4.878 1.436 1.00 81.19 92 ARG A CA 1
ATOM 689 C C . ARG A 1 92 ? -3.922 4.644 2.220 1.00 81.19 92 ARG A C 1
ATOM 691 O O . ARG A 1 92 ? -3.934 3.847 3.158 1.00 81.19 92 ARG A O 1
ATOM 698 N N . VAL A 1 93 ? -2.822 5.282 1.825 1.00 79.56 93 VAL A N 1
ATOM 699 C CA . VAL A 1 93 ? -1.547 5.141 2.529 1.00 79.56 93 VAL A CA 1
ATOM 700 C C . VAL A 1 93 ? -1.537 6.083 3.728 1.00 79.56 93 VAL A C 1
ATOM 702 O O . VAL A 1 93 ? -1.550 7.304 3.591 1.00 79.56 93 VAL A O 1
ATOM 705 N N . GLU A 1 94 ? -1.566 5.489 4.916 1.00 66.75 94 GLU A N 1
ATOM 706 C CA . GLU A 1 94 ? -1.607 6.203 6.187 1.00 66.75 94 GLU A CA 1
ATOM 707 C C . GLU A 1 94 ? -0.202 6.698 6.547 1.00 66.75 94 GLU A C 1
ATOM 709 O O . GLU A 1 94 ? 0.763 5.931 6.549 1.00 66.75 94 GLU A O 1
ATOM 714 N N . ALA A 1 95 ? -0.073 7.996 6.829 1.00 59.16 95 ALA A N 1
ATOM 715 C CA . ALA A 1 95 ? 1.183 8.552 7.308 1.00 59.16 95 ALA A CA 1
ATOM 716 C C . ALA A 1 95 ? 1.510 7.947 8.686 1.00 59.16 95 ALA A C 1
ATOM 718 O O . ALA A 1 95 ? 0.610 7.860 9.529 1.00 59.16 95 ALA A O 1
ATOM 719 N N . PRO A 1 96 ? 2.769 7.549 8.950 1.00 55.25 96 PRO A N 1
ATOM 720 C CA . PRO A 1 96 ? 3.161 7.019 10.241 1.00 55.25 96 PRO A CA 1
ATOM 721 C C . PRO A 1 96 ? 2.819 8.052 11.310 1.00 55.25 96 PRO A C 1
ATOM 723 O O . PRO A 1 96 ? 3.393 9.141 11.370 1.00 55.25 96 PRO A O 1
ATOM 726 N N . THR A 1 97 ? 1.857 7.712 12.165 1.00 49.03 97 THR A N 1
ATOM 727 C CA . THR A 1 97 ? 1.647 8.477 13.386 1.00 49.03 97 THR A CA 1
ATOM 728 C C . THR A 1 97 ? 2.931 8.360 14.216 1.00 49.03 97 THR A C 1
ATOM 730 O O . THR A 1 97 ? 3.490 7.263 14.335 1.00 49.03 97 THR A O 1
ATOM 733 N N . PRO A 1 98 ? 3.435 9.455 14.811 1.00 54.38 98 PRO A N 1
ATOM 734 C CA . PRO A 1 98 ? 4.726 9.477 15.511 1.00 54.38 98 PRO A CA 1
ATOM 735 C C . PRO A 1 98 ? 4.822 8.520 16.719 1.00 54.38 98 PRO A C 1
ATOM 737 O O . PRO A 1 98 ? 5.870 8.422 17.347 1.00 54.38 98 PRO A O 1
ATOM 740 N N . ALA A 1 99 ? 3.758 7.778 17.043 1.00 51.22 99 ALA A N 1
ATOM 741 C CA . ALA A 1 99 ? 3.744 6.745 18.072 1.00 51.22 99 ALA A CA 1
ATOM 742 C C . ALA A 1 99 ? 4.326 5.388 17.614 1.00 51.22 99 ALA A C 1
ATOM 744 O O . ALA A 1 99 ? 4.743 4.597 18.460 1.00 51.22 99 ALA A O 1
ATOM 745 N N . ALA A 1 100 ? 4.384 5.096 16.308 1.00 51.50 100 ALA A N 1
ATOM 746 C CA . ALA A 1 100 ? 4.844 3.791 15.811 1.00 51.50 100 ALA A CA 1
ATOM 747 C C . ALA A 1 100 ? 6.377 3.684 15.660 1.00 51.50 100 ALA A C 1
ATOM 749 O O . ALA A 1 100 ? 6.926 2.584 15.755 1.00 51.50 100 ALA A O 1
ATOM 750 N N . ALA A 1 101 ? 7.082 4.813 15.511 1.00 51.03 101 ALA A N 1
ATOM 751 C CA . ALA A 1 101 ? 8.543 4.855 15.362 1.00 51.03 101 ALA A CA 1
ATOM 752 C C . ALA A 1 101 ? 9.313 4.423 16.632 1.00 51.03 101 ALA A C 1
ATOM 754 O O . ALA A 1 101 ? 10.493 4.089 16.561 1.00 51.03 101 ALA A O 1
ATOM 755 N N . SER A 1 102 ? 8.643 4.346 17.787 1.00 45.91 102 SER A N 1
ATOM 756 C CA . SER A 1 102 ? 9.249 3.953 19.070 1.00 45.91 102 SER A CA 1
ATOM 757 C C . SER A 1 102 ? 9.198 2.447 19.364 1.00 45.91 102 SER A C 1
ATOM 759 O O . SER A 1 102 ? 9.549 2.028 20.463 1.00 45.91 102 SER A O 1
ATOM 761 N N . SER A 1 103 ? 8.770 1.608 18.415 1.00 48.66 103 SER A N 1
ATOM 762 C CA . SER A 1 103 ? 8.656 0.153 18.634 1.00 48.66 103 SER A CA 1
ATOM 763 C C . SER A 1 103 ? 9.873 -0.646 18.152 1.00 48.66 103 SER A C 1
ATOM 765 O O . SER A 1 103 ? 9.791 -1.860 17.965 1.00 48.66 103 SER A O 1
ATOM 767 N N . ALA A 1 104 ? 11.021 0.007 17.968 1.00 54.09 104 ALA A N 1
ATOM 768 C CA . ALA A 1 104 ? 12.298 -0.681 17.873 1.00 54.09 104 ALA A CA 1
ATOM 769 C C . ALA A 1 104 ? 12.848 -0.896 19.293 1.00 54.09 104 ALA A C 1
ATOM 771 O O . ALA A 1 104 ? 13.309 0.035 19.943 1.00 54.09 104 ALA A O 1
ATOM 772 N N . ASN A 1 105 ? 12.828 -2.158 19.731 1.00 53.72 105 ASN A N 1
ATOM 773 C CA . ASN A 1 105 ? 13.553 -2.693 20.887 1.00 53.72 105 ASN A CA 1
ATOM 774 C C . ASN A 1 105 ? 12.879 -2.599 22.275 1.00 53.72 105 ASN A C 1
ATOM 776 O O . ASN A 1 105 ? 13.405 -1.993 23.202 1.00 53.72 105 ASN A O 1
ATOM 780 N N . VAL A 1 106 ? 11.791 -3.351 22.476 1.00 44.97 106 VAL A N 1
ATOM 781 C CA . VAL A 1 106 ? 11.513 -3.950 23.794 1.00 44.97 106 VAL A CA 1
ATOM 782 C C . VAL A 1 106 ? 11.271 -5.442 23.598 1.00 44.97 106 VAL A C 1
ATOM 784 O O . VAL A 1 106 ? 10.167 -5.891 23.298 1.00 44.97 106 VAL A O 1
ATOM 787 N N . ARG A 1 107 ? 12.327 -6.239 23.781 1.00 51.22 107 ARG A N 1
ATOM 788 C CA . ARG A 1 107 ? 12.203 -7.667 24.079 1.00 51.22 107 ARG A CA 1
ATOM 789 C C . ARG A 1 107 ? 11.575 -7.783 25.468 1.00 51.22 107 ARG A C 1
ATOM 791 O O . ARG A 1 107 ? 12.279 -7.908 26.464 1.00 51.22 107 ARG A O 1
ATOM 798 N N . ALA A 1 108 ? 10.253 -7.663 25.536 1.00 47.28 108 ALA A N 1
ATOM 799 C CA . ALA A 1 108 ? 9.517 -7.867 26.772 1.00 47.28 108 ALA A CA 1
ATOM 800 C C . ALA A 1 108 ? 9.644 -9.349 27.174 1.00 47.28 108 ALA A C 1
ATOM 802 O O . ALA A 1 108 ? 9.431 -10.226 26.327 1.00 47.28 108 ALA A O 1
ATOM 803 N N . PRO A 1 109 ? 10.005 -9.665 28.430 1.00 48.22 109 PRO A N 1
ATOM 804 C CA . PRO A 1 109 ? 9.931 -11.031 28.916 1.00 48.22 109 PRO A CA 1
ATOM 805 C C . PRO A 1 109 ? 8.470 -11.475 28.836 1.00 48.22 109 PRO A C 1
ATOM 807 O O . PRO A 1 109 ? 7.559 -10.746 29.229 1.00 48.22 109 PRO A O 1
ATOM 810 N N . VAL A 1 110 ? 8.252 -12.672 28.297 1.00 51.62 110 VAL A N 1
ATOM 811 C CA . VAL A 1 110 ? 6.957 -13.355 28.266 1.00 51.62 110 VAL A CA 1
ATOM 812 C C . VAL A 1 110 ? 6.551 -13.651 29.712 1.00 51.62 110 VAL A C 1
ATOM 814 O O . VAL A 1 110 ? 6.819 -14.713 30.257 1.00 51.62 110 VAL A O 1
ATOM 817 N N . GLY A 1 111 ? 5.956 -12.652 30.349 1.00 51.69 111 GLY A N 1
ATOM 818 C CA . GLY A 1 111 ? 5.358 -12.691 31.678 1.00 51.69 111 GLY A CA 1
ATOM 819 C C . GLY A 1 111 ? 3.948 -12.114 31.632 1.00 51.69 111 GLY A C 1
ATOM 820 O O . GLY A 1 111 ? 3.503 -11.469 32.574 1.00 51.69 111 GLY A O 1
ATOM 821 N N . GLY A 1 112 ? 3.251 -12.286 30.505 1.00 50.62 112 GLY A N 1
ATOM 822 C CA . GLY A 1 112 ? 1.820 -12.038 30.448 1.00 50.62 112 GLY A CA 1
ATOM 823 C C . GLY A 1 112 ? 1.142 -13.077 31.326 1.00 50.62 112 GLY A C 1
ATOM 824 O O . GLY A 1 112 ? 1.177 -14.262 30.996 1.00 50.62 112 GLY A O 1
ATOM 825 N N . SER A 1 113 ? 0.572 -12.632 32.448 1.00 59.00 113 SER A N 1
ATOM 826 C CA . SER A 1 113 ? -0.350 -13.414 33.269 1.00 59.00 113 SER A CA 1
ATOM 827 C C . SER A 1 113 ? -1.463 -13.929 32.359 1.00 59.00 113 SER A C 1
ATOM 829 O O . SER A 1 113 ? -2.414 -13.223 32.021 1.00 59.00 113 SER A O 1
ATOM 831 N N . SER A 1 114 ? -1.257 -15.140 31.849 1.00 59.22 114 SER A N 1
ATOM 832 C CA . SER A 1 114 ? -2.173 -15.824 30.958 1.00 59.22 114 SER A CA 1
ATOM 833 C C . SER A 1 114 ? -3.352 -16.246 31.811 1.00 59.22 114 SER A C 1
ATOM 835 O O . SER A 1 114 ? -3.328 -17.303 32.441 1.00 59.22 114 SER A O 1
ATOM 837 N N . VAL A 1 115 ? -4.362 -15.377 31.882 1.00 63.53 115 VAL A N 1
ATOM 838 C CA . VAL A 1 115 ? -5.687 -15.754 32.366 1.00 63.53 115 VAL A CA 1
ATOM 839 C C . VAL A 1 115 ? -6.126 -16.919 31.492 1.00 63.53 115 VAL A C 1
ATOM 841 O O . VAL A 1 115 ? -6.399 -16.756 30.295 1.00 63.53 115 VAL A O 1
ATOM 844 N N . ARG A 1 116 ? -6.109 -18.122 32.070 1.00 74.31 116 ARG A N 1
ATOM 845 C CA . ARG A 1 116 ? -6.434 -19.338 31.339 1.00 74.31 116 ARG A CA 1
ATOM 846 C C . ARG A 1 116 ? -7.907 -19.263 30.978 1.00 74.31 116 ARG A C 1
ATOM 848 O O . ARG A 1 116 ? -8.738 -18.823 31.765 1.00 74.31 116 ARG A O 1
ATOM 855 N N . ILE A 1 117 ? -8.250 -19.731 29.784 1.00 62.50 117 ILE A N 1
ATOM 856 C CA . ILE A 1 117 ? -9.642 -19.786 29.312 1.00 62.50 117 ILE A CA 1
ATOM 857 C C . ILE A 1 117 ? -10.533 -20.537 30.323 1.00 62.50 117 ILE A C 1
ATOM 859 O O . ILE A 1 117 ? -11.696 -20.192 30.490 1.00 62.50 117 ILE A O 1
ATOM 863 N N . ALA A 1 118 ? -9.964 -21.498 31.059 1.00 67.25 118 ALA A N 1
ATOM 864 C CA . ALA A 1 118 ? -10.627 -22.217 32.145 1.00 67.25 118 ALA A CA 1
ATOM 865 C C . ALA A 1 118 ? -11.098 -21.323 33.310 1.00 67.25 118 ALA A C 1
ATOM 867 O O . ALA A 1 118 ? -12.109 -21.639 33.932 1.00 67.25 118 ALA A O 1
ATOM 868 N N . ASP A 1 119 ? -10.402 -20.222 33.598 1.00 67.88 119 ASP A N 1
ATOM 869 C CA . ASP A 1 119 ? -10.737 -19.337 34.717 1.00 67.88 119 ASP A CA 1
ATOM 870 C C . ASP A 1 119 ? -11.919 -18.421 34.370 1.00 67.88 119 ASP A C 1
ATOM 872 O O . ASP A 1 119 ? -12.798 -18.213 35.199 1.00 67.88 119 ASP A O 1
ATOM 876 N N . LEU A 1 120 ? -12.006 -17.962 33.116 1.00 60.47 120 LEU A N 1
ATOM 877 C CA . LEU A 1 120 ? -13.121 -17.146 32.604 1.00 60.47 120 LEU A CA 1
ATOM 878 C C . LEU A 1 120 ? -14.438 -17.929 32.498 1.00 60.47 120 LEU A C 1
ATOM 880 O O . LEU A 1 120 ? -15.513 -17.349 32.547 1.00 60.47 120 LEU A O 1
ATOM 884 N N . VAL A 1 121 ? -14.361 -19.253 32.354 1.00 64.25 121 VAL A N 1
ATOM 885 C CA . VAL A 1 121 ? -15.535 -20.139 32.273 1.00 64.25 121 VAL A CA 1
ATOM 886 C C . VAL A 1 121 ? -16.192 -20.351 33.642 1.00 64.25 121 VAL A C 1
ATOM 888 O O . VAL A 1 121 ? -17.348 -20.760 33.701 1.00 64.25 121 VAL A O 1
ATOM 891 N N . LYS A 1 122 ? -15.483 -20.078 34.746 1.00 70.31 122 LYS A N 1
ATOM 892 C CA . LYS A 1 122 ? -16.053 -20.162 36.100 1.00 70.31 122 LYS A CA 1
ATOM 893 C C . LYS A 1 122 ? -16.920 -18.957 36.461 1.00 70.31 122 LYS A C 1
ATOM 895 O O . LYS A 1 122 ? -17.650 -19.028 37.446 1.00 70.31 122 LYS A O 1
ATOM 900 N N . GLU A 1 123 ? -16.820 -17.862 35.714 1.00 63.06 123 GLU A N 1
ATOM 901 C CA . GLU A 1 123 ? -17.567 -16.645 36.005 1.00 63.06 123 GLU A CA 1
ATOM 902 C C . GLU A 1 123 ? -19.009 -16.791 35.482 1.00 63.06 123 GLU A C 1
ATOM 904 O O . GLU A 1 123 ? -19.199 -17.159 34.318 1.00 63.06 123 GLU A O 1
ATOM 909 N N . PRO A 1 124 ? -20.038 -16.582 36.329 1.00 62.75 124 PRO A N 1
ATOM 910 C CA . PRO A 1 124 ? -21.424 -16.692 35.895 1.00 62.75 124 PRO A CA 1
ATOM 911 C C . PRO A 1 124 ? -21.702 -15.662 34.790 1.00 62.75 124 PRO A C 1
ATOM 913 O O . PRO A 1 124 ? -21.224 -14.527 34.881 1.00 62.75 124 PRO A O 1
ATOM 916 N N . PRO A 1 125 ? -22.452 -16.035 33.737 1.00 62.06 125 PRO A N 1
ATOM 917 C CA . PRO A 1 125 ? -22.691 -15.145 32.612 1.00 62.06 125 PRO A CA 1
ATOM 918 C C . PRO A 1 125 ? -23.411 -13.874 33.090 1.00 62.06 125 PRO A C 1
ATOM 920 O O . PRO A 1 125 ? -24.345 -13.968 33.892 1.00 62.06 125 PRO A O 1
ATOM 923 N N . PRO A 1 126 ? -23.008 -12.683 32.613 1.00 59.78 126 PRO A N 1
ATOM 924 C CA . PRO A 1 126 ? -23.725 -11.457 32.925 1.00 59.78 126 PRO A CA 1
ATOM 925 C C . PRO A 1 126 ? -25.148 -11.538 32.352 1.00 59.78 126 PRO A C 1
ATOM 927 O O . PRO A 1 126 ? -25.340 -11.784 31.165 1.00 59.78 126 PRO A O 1
ATOM 930 N N . THR A 1 127 ? -26.153 -11.325 33.205 1.00 58.81 127 THR A N 1
ATOM 931 C CA . THR A 1 127 ? -27.590 -11.449 32.885 1.00 58.81 127 THR A CA 1
ATOM 932 C C . THR A 1 127 ? -28.095 -10.397 31.885 1.00 58.81 127 THR A C 1
ATOM 934 O O . THR A 1 127 ? -29.248 -10.440 31.464 1.00 58.81 127 THR A O 1
ATOM 937 N N . THR A 1 128 ? -27.259 -9.438 31.485 1.00 60.75 128 THR A N 1
ATOM 938 C CA . THR A 1 128 ? -27.619 -8.372 30.547 1.00 60.75 128 THR A CA 1
ATOM 939 C C . THR A 1 128 ? -26.612 -8.283 29.398 1.00 60.75 128 THR A C 1
ATOM 941 O O . THR A 1 128 ? -25.410 -8.445 29.619 1.00 60.75 128 THR A O 1
ATOM 944 N N . PRO A 1 129 ? -27.072 -8.013 28.160 1.00 62.03 129 PRO A N 1
ATOM 945 C CA . PRO A 1 129 ? -26.180 -7.866 27.017 1.00 62.03 129 PRO A CA 1
ATOM 946 C C . PRO A 1 129 ? -25.253 -6.666 27.246 1.00 62.03 129 PRO A C 1
ATOM 948 O O . PRO A 1 129 ? -25.701 -5.517 27.302 1.00 62.03 129 PRO A O 1
ATOM 951 N N . VAL A 1 130 ? -23.951 -6.926 27.391 1.00 64.25 130 VAL A N 1
ATOM 952 C CA . VAL A 1 130 ? -22.965 -5.885 27.706 1.00 64.25 130 VAL A CA 1
ATOM 953 C C . VAL A 1 130 ? -22.704 -5.035 26.457 1.00 64.25 130 VAL A C 1
ATOM 955 O O . VAL A 1 130 ? -21.903 -5.379 25.574 1.00 64.25 130 VAL A O 1
ATOM 958 N N . LYS A 1 131 ? -23.402 -3.896 26.367 1.00 68.50 131 LYS A N 1
ATOM 959 C CA . LYS A 1 131 ? -23.185 -2.877 25.330 1.00 68.50 131 LYS A CA 1
ATOM 960 C C . LYS A 1 131 ? -21.743 -2.355 25.401 1.00 68.50 131 LYS A C 1
ATOM 962 O O . LYS A 1 131 ? -21.154 -2.265 26.474 1.00 68.50 131 LYS A O 1
ATOM 967 N N . ALA A 1 132 ? -21.160 -2.049 24.239 1.00 69.44 132 ALA A N 1
ATOM 968 C CA . ALA A 1 132 ? -19.796 -1.531 24.130 1.00 69.44 132 ALA A CA 1
ATOM 969 C C . ALA A 1 132 ? -19.740 -0.113 24.698 1.00 69.44 132 ALA A C 1
ATOM 971 O O . ALA A 1 132 ? -19.977 0.850 23.972 1.00 69.44 132 ALA A O 1
ATOM 972 N N . GLU A 1 133 ? -19.462 0.014 25.987 1.00 78.69 133 GLU A N 1
ATOM 973 C CA . GLU A 1 133 ? -19.212 1.305 26.608 1.00 78.69 133 GLU A CA 1
ATOM 974 C C . GLU A 1 133 ? -17.704 1.512 26.743 1.00 78.69 133 GLU A C 1
ATOM 976 O O . GLU A 1 133 ? -16.988 0.684 27.311 1.00 78.69 133 GLU A O 1
ATOM 981 N N . TRP A 1 134 ? -17.206 2.600 26.160 1.00 74.31 134 TRP A N 1
ATOM 982 C CA . TRP A 1 134 ? -15.806 2.982 26.278 1.00 74.31 134 TRP A CA 1
ATOM 983 C C . TRP A 1 134 ? -15.568 3.533 27.683 1.00 74.31 134 TRP A C 1
ATOM 985 O O . TRP A 1 134 ? -15.954 4.659 27.985 1.00 74.31 134 TRP A O 1
ATOM 995 N N . SER A 1 135 ? -14.935 2.747 28.553 1.00 81.75 135 SER A N 1
ATOM 996 C CA . SER A 1 135 ? -14.565 3.211 29.890 1.00 81.75 135 SER A CA 1
ATOM 997 C C . SER A 1 135 ? -13.313 4.097 29.856 1.00 81.75 135 SER A C 1
ATOM 999 O O . SER A 1 135 ? -12.362 3.866 29.095 1.00 81.75 135 SER A O 1
ATOM 1001 N N . SER A 1 136 ? -13.308 5.115 30.721 1.00 81.75 136 SER A N 1
ATOM 1002 C CA . SER A 1 136 ? -12.198 6.066 30.863 1.00 81.75 136 SER A CA 1
ATOM 1003 C C . SER A 1 136 ? -11.010 5.458 31.626 1.00 81.75 136 SER A C 1
ATOM 1005 O O . SER A 1 136 ? -9.853 5.734 31.304 1.00 81.75 136 SER A O 1
ATOM 1007 N N . THR A 1 137 ? -11.266 4.553 32.582 1.00 90.94 137 THR A N 1
ATOM 1008 C CA . THR A 1 137 ? -10.207 3.926 33.388 1.00 90.94 137 THR A CA 1
ATOM 1009 C C . THR A 1 137 ? -9.725 2.588 32.793 1.00 90.94 137 THR A C 1
ATOM 1011 O O . THR A 1 137 ? -10.521 1.828 32.230 1.00 90.94 137 THR A O 1
ATOM 1014 N N . PRO A 1 138 ? -8.429 2.238 32.936 1.00 87.75 138 PRO A N 1
ATOM 1015 C CA . PRO A 1 138 ? -7.905 0.947 32.478 1.00 87.75 138 PRO A CA 1
ATOM 1016 C C . PRO A 1 138 ? -8.560 -0.266 33.156 1.00 87.75 138 PRO A C 1
ATOM 1018 O O . PRO A 1 138 ? -8.829 -1.267 32.495 1.00 87.75 138 PRO A O 1
ATOM 1021 N N . LYS A 1 139 ? -8.849 -0.168 34.460 1.00 85.00 139 LYS A N 1
ATOM 1022 C CA . LYS A 1 139 ? -9.420 -1.264 35.257 1.00 85.00 139 LYS A CA 1
ATOM 1023 C C . LYS A 1 139 ? -10.838 -1.618 34.805 1.00 85.00 139 LYS A C 1
ATOM 1025 O O . LYS A 1 139 ? -11.153 -2.793 34.637 1.00 85.00 139 LYS A O 1
ATOM 1030 N N . ASP A 1 140 ? -11.659 -0.606 34.536 1.00 83.94 140 ASP A N 1
ATOM 1031 C CA . ASP A 1 140 ? -13.034 -0.809 34.067 1.00 83.94 140 ASP A CA 1
ATOM 1032 C C . ASP A 1 140 ? -13.069 -1.335 32.628 1.00 83.94 140 ASP A C 1
ATOM 1034 O O . ASP A 1 140 ? -13.997 -2.029 32.219 1.00 83.94 140 ASP A O 1
ATOM 1038 N N . ARG A 1 141 ? -12.038 -1.026 31.831 1.00 87.62 141 ARG A N 1
ATOM 1039 C CA . ARG A 1 141 ? -11.913 -1.572 30.476 1.00 87.62 141 ARG A CA 1
ATOM 1040 C C . ARG A 1 141 ? -11.630 -3.063 30.518 1.00 87.62 141 ARG A C 1
ATOM 1042 O O . ARG A 1 141 ? -12.220 -3.825 29.757 1.00 87.62 141 ARG A O 1
ATOM 1049 N N . GLU A 1 142 ? -10.733 -3.475 31.408 1.00 88.44 142 GLU A N 1
ATOM 1050 C CA . GLU A 1 142 ? -10.391 -4.880 31.580 1.00 88.44 142 GLU A CA 1
ATOM 1051 C C . GLU A 1 142 ? -11.602 -5.703 32.033 1.00 88.44 142 GLU A C 1
ATOM 1053 O O . GLU A 1 142 ? -11.864 -6.756 31.451 1.00 88.44 142 GLU A O 1
ATOM 1058 N N . SER A 1 143 ? -12.375 -5.215 33.009 1.00 85.81 143 SER A N 1
ATOM 1059 C CA . SER A 1 143 ? -13.588 -5.908 33.460 1.00 85.81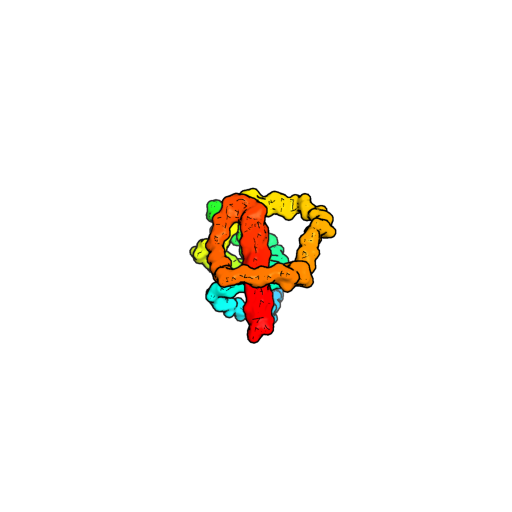 143 SER A CA 1
ATOM 1060 C C . SER A 1 143 ? -14.625 -6.025 32.341 1.00 85.81 143 SER A C 1
ATOM 1062 O O . SER A 1 143 ? -15.131 -7.118 32.095 1.00 85.81 143 SER A O 1
ATOM 1064 N N . ASN A 1 144 ? -14.871 -4.952 31.582 1.00 86.12 144 ASN A N 1
ATOM 1065 C CA . ASN A 1 144 ? -15.820 -4.972 30.467 1.00 86.12 144 ASN A CA 1
ATOM 1066 C C . ASN A 1 144 ? -15.393 -5.965 29.365 1.00 86.12 144 ASN A C 1
ATOM 1068 O O . ASN A 1 144 ? -16.196 -6.767 28.883 1.00 86.12 144 ASN A O 1
ATOM 1072 N N . LEU A 1 145 ? -14.101 -5.993 29.018 1.00 87.25 145 LEU A N 1
ATOM 1073 C CA . LEU A 1 145 ? -13.559 -6.953 28.051 1.00 87.25 145 LEU A CA 1
ATOM 1074 C C . LEU A 1 145 ? -13.686 -8.405 28.530 1.00 87.25 145 LEU A C 1
ATOM 1076 O O . LEU A 1 145 ? -14.010 -9.280 27.723 1.00 87.25 145 LEU A O 1
ATOM 1080 N N . ARG A 1 146 ? -13.458 -8.673 29.822 1.00 87.88 146 ARG A N 1
ATOM 1081 C CA . ARG A 1 146 ? -13.626 -10.013 30.404 1.00 87.88 146 ARG A CA 1
ATOM 1082 C C . ARG A 1 146 ? -15.080 -10.469 30.347 1.00 87.88 146 ARG A C 1
ATOM 1084 O O . ARG A 1 146 ? -15.329 -11.549 29.815 1.00 87.88 146 ARG A O 1
ATOM 1091 N N . SER A 1 147 ? -16.024 -9.630 30.774 1.00 85.25 147 SER A N 1
ATOM 1092 C CA . SER A 1 147 ? -17.457 -9.951 30.737 1.00 85.25 147 SER A CA 1
ATOM 1093 C C . SER A 1 147 ? -17.942 -10.246 29.317 1.00 85.25 147 SER A C 1
ATOM 1095 O O . SER A 1 147 ? -18.640 -11.229 29.082 1.00 85.25 147 SER A O 1
ATOM 1097 N N . ARG A 1 148 ? -17.508 -9.450 28.334 1.00 85.12 148 ARG A N 1
ATOM 1098 C CA . ARG A 1 148 ? -17.846 -9.665 26.917 1.00 85.12 148 ARG A CA 1
ATOM 1099 C C . ARG A 1 148 ? -17.239 -10.939 26.350 1.00 85.12 148 ARG A C 1
ATOM 1101 O O . ARG A 1 148 ? -17.893 -11.650 25.591 1.00 85.12 148 ARG A O 1
ATOM 1108 N N . LYS A 1 149 ? -15.997 -11.247 26.727 1.00 88.88 149 LYS A N 1
ATOM 1109 C CA . LYS A 1 149 ? -15.337 -12.496 26.338 1.00 88.88 149 LYS A CA 1
ATOM 1110 C C . LYS A 1 149 ? -16.048 -13.709 26.942 1.00 88.88 149 LYS A C 1
ATOM 1112 O O . LYS A 1 149 ? -16.210 -14.707 26.248 1.00 88.88 149 LYS A O 1
ATOM 1117 N N . ALA A 1 150 ? -16.490 -13.619 28.195 1.00 86.75 150 ALA A N 1
ATOM 1118 C CA . ALA A 1 150 ? -17.273 -14.666 28.843 1.00 86.75 150 ALA A CA 1
ATOM 1119 C C . ALA A 1 150 ? -18.627 -14.874 28.142 1.00 86.75 150 ALA A C 1
ATOM 1121 O O . ALA A 1 150 ? -18.975 -16.010 27.829 1.00 86.75 150 ALA A O 1
ATOM 1122 N N . GLN A 1 151 ? -19.337 -13.791 27.802 1.00 85.00 151 GLN A N 1
ATOM 1123 C CA . GLN A 1 151 ? -20.597 -13.864 27.053 1.00 85.00 151 GLN A CA 1
ATOM 1124 C C . GLN A 1 151 ? -20.407 -14.530 25.680 1.00 85.00 151 GLN A C 1
ATOM 1126 O O . GLN A 1 151 ? -21.128 -15.466 25.346 1.00 85.00 151 GLN A O 1
ATOM 1131 N N . MET A 1 152 ? -19.386 -14.118 24.923 1.00 81.50 152 MET A N 1
ATOM 1132 C CA . MET A 1 152 ? -19.062 -14.716 23.623 1.00 81.50 152 MET A CA 1
ATOM 1133 C C . MET A 1 152 ? -18.758 -16.217 23.734 1.00 81.50 152 MET A C 1
ATOM 1135 O O . MET A 1 152 ? -19.197 -17.005 22.903 1.00 81.50 152 MET A O 1
ATOM 1139 N N . LEU A 1 153 ? -18.015 -16.628 24.768 1.00 87.25 153 LEU A N 1
ATOM 1140 C CA . LEU A 1 153 ? -17.719 -18.041 25.018 1.00 87.25 153 LEU A CA 1
ATOM 1141 C C . LEU A 1 153 ? -18.969 -18.849 25.376 1.00 87.25 153 LEU A C 1
ATOM 1143 O O . LEU A 1 153 ? -19.031 -20.031 25.045 1.00 87.25 153 LEU A O 1
ATOM 1147 N N . TYR A 1 154 ? -19.932 -18.241 26.068 1.00 84.25 154 TYR A N 1
ATOM 1148 C CA . TYR A 1 154 ? -21.197 -18.885 26.403 1.00 84.25 154 TYR A CA 1
ATOM 1149 C C . TYR A 1 154 ? -22.074 -19.072 25.161 1.00 84.25 154 TYR A C 1
ATOM 1151 O O . TYR A 1 154 ? -22.542 -20.180 24.916 1.00 84.25 154 TYR A O 1
ATOM 1159 N N . GLU A 1 155 ? -22.233 -18.023 24.349 1.00 82.44 155 GLU A N 1
ATOM 1160 C CA . GLU A 1 155 ? -22.992 -18.073 23.093 1.00 82.44 155 GLU A CA 1
ATOM 1161 C C . GLU A 1 155 ? -22.392 -19.077 22.103 1.00 82.44 155 GLU A C 1
ATOM 1163 O O . GLU A 1 155 ? -23.129 -19.830 21.489 1.00 82.44 155 GLU A O 1
ATOM 1168 N N . AL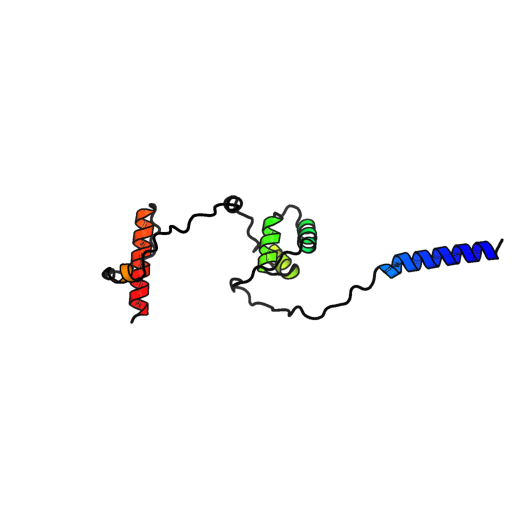A A 1 156 ? -21.062 -19.164 22.000 1.00 83.31 156 ALA A N 1
ATOM 1169 C CA . ALA A 1 156 ? -20.395 -20.120 21.110 1.00 83.31 156 ALA A CA 1
ATOM 1170 C C . ALA A 1 156 ? -20.530 -21.596 21.538 1.00 83.31 156 ALA A C 1
ATOM 1172 O O . ALA A 1 156 ? -20.134 -22.486 20.784 1.00 83.31 156 ALA A O 1
ATOM 1173 N N . ARG A 1 157 ? -20.999 -21.868 22.764 1.00 82.12 157 ARG A N 1
ATOM 1174 C CA . ARG A 1 157 ? -21.248 -23.232 23.262 1.00 82.12 157 ARG A CA 1
ATOM 1175 C C . ARG A 1 157 ? -22.682 -23.705 23.035 1.00 82.12 157 ARG A C 1
ATOM 1177 O O . ARG A 1 157 ? -22.897 -24.913 23.119 1.00 82.12 157 ARG A O 1
ATOM 1184 N N . GLN A 1 158 ? -23.624 -22.780 22.855 1.00 69.88 158 GLN A N 1
ATOM 1185 C CA . GLN A 1 158 ? -25.023 -23.074 22.532 1.00 69.88 158 GLN A CA 1
ATOM 1186 C C . GLN A 1 158 ? -25.160 -23.305 21.026 1.00 69.88 158 GLN A C 1
ATOM 1188 O O . GLN A 1 158 ? -25.963 -24.185 20.655 1.00 69.88 158 GLN A O 1
#

Foldseek 3Di:
DVVVVVVVVVVVVVVVCCVVVVPDDDDDDPDDPPPPDDPDDQQPDFFDDFDVVLLVVVCVVQPPNADSVLLRRVCRRVVDSVVSVVCVVVVNRDHDDPVVVPPPDDPDPPPPPPPDPVNLLPDDQDPDDLDDDDDPDPVVVVVSVSNNVSNVVVVVVD

InterPro domains:
  IPR003892 Ubiquitin system component CUE [PF02845] (52-92)
  IPR003892 Ubiquitin system component CUE [PS51140] (50-93)

Secondary structure (DSSP, 8-state):
-HHHHHHHHHHHHHHHHHHHHTT-------------PPTT----S-PPPPPHHHHHHHHHHTTTTS-HHHHHHHHHHHS-HHHHHHHHHTT------TTSTT-S-----S------HHHHTTSPPPSS-------SSHHHHHHHHHHHHHHHHHHTT-

Solvent-accessible surface area (backbone atoms only — not comparable to full-atom values): 10316 Å² total; per-residue (Å²): 113,69,68,60,52,52,53,51,51,52,52,54,50,52,50,50,51,51,66,62,58,74,75,70,83,80,83,86,76,92,79,77,82,84,73,85,71,70,91,88,66,79,83,82,84,65,76,35,86,68,56,65,67,59,48,51,53,50,44,68,74,38,68,91,77,62,59,64,68,34,53,48,51,43,28,16,60,64,64,33,68,68,61,37,51,54,32,52,77,68,67,66,62,64,73,77,56,86,76,63,78,72,72,77,83,76,89,70,77,94,69,74,84,72,78,48,73,74,63,52,68,71,54,79,72,73,95,59,88,81,70,93,70,89,57,91,49,72,69,58,38,52,52,54,53,48,53,50,51,38,44,52,56,52,61,75,71,109

Nearest PDB structures (foldseek):
  2myx-assembly1_A  TM=6.207E-01  e=7.044E-02  Saccharomyces cerevisiae S288C